Protein AF-A0A1X4HX03-F1 (afdb_monomer_lite)

Foldseek 3Di:
DDDDDPPDPPPPPPDQFKAFDDDPDAWDDDPVSQVVQVVPLQFKWWWWDDPVGITIDTDGDIDTDDHTGTDDIDHRDDPVVD

Sequence (82 aa):
MNTTLSEAPGRAASVPQVCWRPGSEPAAFDPTGISAYAARIREPLYVVGGGSGYGLAVGGTLGPGGGHPLVGLAPPVYPEWL

Radius of gyration: 19.15 Å; chains: 1; bounding box: 64×46×31 Å

Secondary structure (DSSP, 8-state):
-----------------EEEE-SSSPPB-SHHHHHHHHT-TTS-EEEEEETTEEEEEESSEEEESSSEEEEEEEPP--GGG-

pLDDT: mean 87.65, std 15.05, range [42.62, 98.0]

Structure (mmCIF, N/CA/C/O backbone):
data_AF-A0A1X4HX03-F1
#
_entry.id   AF-A0A1X4HX03-F1
#
loop_
_atom_site.group_PDB
_atom_site.id
_atom_site.type_symbol
_atom_site.label_atom_id
_atom_site.label_alt_id
_atom_site.label_comp_id
_atom_site.label_asym_id
_atom_site.label_entity_id
_atom_site.label_seq_id
_atom_site.pdbx_PDB_ins_code
_atom_site.Cartn_x
_atom_site.Cartn_y
_atom_site.Cartn_z
_atom_site.occupancy
_atom_site.B_iso_or_equiv
_atom_site.auth_seq_id
_atom_site.auth_comp_id
_atom_site.auth_asym_id
_atom_site.auth_atom_id
_atom_site.pdbx_PDB_model_num
ATOM 1 N N . MET A 1 1 ? 51.579 -33.992 1.569 1.00 42.62 1 MET A N 1
ATOM 2 C CA . MET A 1 1 ? 51.053 -33.270 0.392 1.00 42.62 1 MET A CA 1
ATOM 3 C C . MET A 1 1 ? 49.549 -33.212 0.572 1.00 42.62 1 MET A C 1
ATOM 5 O O . MET A 1 1 ? 48.896 -34.215 0.329 1.00 42.62 1 MET A O 1
ATOM 9 N N . ASN A 1 2 ? 49.020 -32.109 1.105 1.00 44.69 2 ASN A N 1
ATOM 10 C CA . ASN A 1 2 ? 47.593 -31.995 1.411 1.00 44.69 2 ASN A CA 1
ATOM 11 C C . ASN A 1 2 ? 46.975 -30.983 0.447 1.00 44.69 2 ASN A C 1
ATOM 13 O O . ASN A 1 2 ? 47.288 -29.797 0.501 1.00 44.69 2 ASN A O 1
ATOM 17 N N . THR A 1 3 ? 46.147 -31.497 -0.458 1.00 57.59 3 THR A N 1
ATOM 18 C CA . THR A 1 3 ? 45.381 -30.755 -1.460 1.00 57.59 3 THR A CA 1
ATOM 19 C C . THR A 1 3 ? 44.386 -29.829 -0.766 1.00 57.59 3 THR A C 1
ATOM 21 O O . THR A 1 3 ? 43.470 -30.291 -0.090 1.00 57.59 3 THR A O 1
ATOM 24 N N . THR A 1 4 ? 44.562 -28.521 -0.923 1.00 55.88 4 THR A N 1
ATOM 25 C CA . THR A 1 4 ? 43.587 -27.509 -0.516 1.00 55.88 4 THR A CA 1
ATOM 26 C C . THR A 1 4 ? 42.388 -27.562 -1.465 1.00 55.88 4 THR A C 1
ATOM 28 O O . THR A 1 4 ? 42.502 -27.230 -2.644 1.00 55.88 4 THR A O 1
ATOM 31 N N . LEU A 1 5 ? 41.227 -27.996 -0.967 1.00 56.88 5 LEU A N 1
ATOM 32 C CA . LEU A 1 5 ? 39.952 -27.767 -1.646 1.00 56.88 5 LEU A CA 1
ATOM 33 C C . LEU A 1 5 ? 39.696 -26.255 -1.649 1.00 56.88 5 LEU A C 1
ATOM 35 O O . LEU A 1 5 ? 39.497 -25.644 -0.603 1.00 56.88 5 LEU A O 1
ATOM 39 N N . SER A 1 6 ? 39.761 -25.648 -2.830 1.00 60.28 6 SER A N 1
ATOM 40 C CA . SER A 1 6 ? 39.353 -24.266 -3.054 1.00 60.28 6 SER A CA 1
ATOM 41 C C . SER A 1 6 ? 37.824 -24.222 -3.045 1.00 60.28 6 SER A C 1
ATOM 43 O O . SER A 1 6 ? 37.182 -24.586 -4.029 1.00 60.28 6 SER A O 1
ATOM 45 N N . GLU A 1 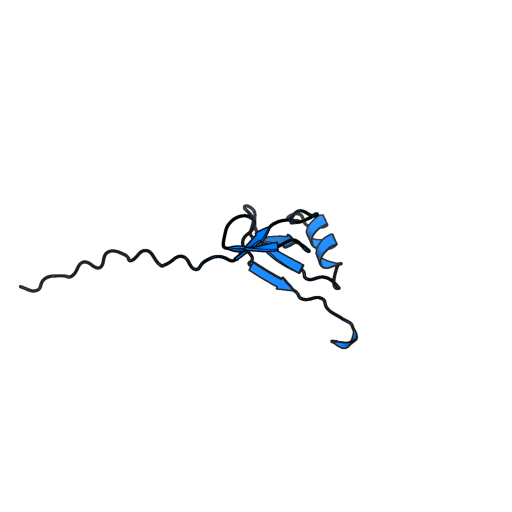7 ? 37.230 -23.826 -1.919 1.00 56.94 7 GLU A N 1
ATOM 46 C CA . GLU A 1 7 ? 35.821 -23.438 -1.880 1.00 56.94 7 GLU A CA 1
ATOM 47 C C . GLU A 1 7 ? 35.660 -22.154 -2.702 1.00 56.94 7 GLU A C 1
ATOM 49 O O . GLU A 1 7 ? 35.964 -21.048 -2.254 1.00 56.94 7 GLU A O 1
ATOM 54 N N . ALA A 1 8 ? 35.214 -22.306 -3.949 1.00 61.06 8 ALA A N 1
ATOM 55 C CA . ALA A 1 8 ? 34.663 -21.195 -4.707 1.00 61.06 8 ALA A CA 1
ATOM 56 C C . ALA A 1 8 ? 33.487 -20.610 -3.902 1.00 61.06 8 ALA A C 1
ATOM 58 O O . ALA A 1 8 ? 32.688 -21.392 -3.380 1.00 61.06 8 ALA A O 1
ATOM 59 N N . PRO A 1 9 ? 33.340 -19.276 -3.784 1.00 55.59 9 PRO A N 1
ATOM 60 C CA . PRO A 1 9 ? 32.224 -18.693 -3.055 1.00 55.59 9 PRO A CA 1
ATOM 61 C C . PRO A 1 9 ? 30.928 -19.136 -3.734 1.00 55.59 9 PRO A C 1
ATOM 63 O O . PRO A 1 9 ? 30.594 -18.686 -4.833 1.00 55.59 9 PRO A O 1
ATOM 66 N N . GLY A 1 10 ? 30.222 -20.068 -3.093 1.00 52.59 10 GLY A N 1
ATOM 67 C CA . GLY A 1 10 ? 28.914 -20.513 -3.535 1.00 52.59 10 GLY A CA 1
ATOM 68 C C . GLY A 1 10 ? 28.034 -19.282 -3.685 1.00 52.59 10 GLY A C 1
ATOM 69 O O . GLY A 1 10 ? 27.876 -18.509 -2.741 1.00 52.59 10 GLY A O 1
ATOM 70 N N . ARG A 1 11 ? 27.495 -19.061 -4.888 1.00 60.66 11 ARG A N 1
ATOM 71 C CA . ARG A 1 11 ? 26.476 -18.039 -5.117 1.00 60.66 11 ARG A CA 1
ATOM 72 C C . ARG A 1 11 ? 25.347 -18.330 -4.140 1.00 60.66 11 ARG A C 1
ATOM 74 O O . ARG A 1 11 ? 24.614 -19.293 -4.347 1.00 60.66 11 ARG A O 1
ATOM 81 N N . ALA A 1 12 ? 25.254 -17.538 -3.069 1.00 61.50 12 ALA A N 1
ATOM 82 C CA . ALA A 1 12 ? 24.164 -17.638 -2.114 1.00 61.50 12 ALA A CA 1
ATOM 83 C C . ALA A 1 12 ? 22.867 -17.676 -2.924 1.00 61.50 12 ALA A C 1
ATOM 85 O O . ALA A 1 12 ? 22.631 -16.797 -3.762 1.00 61.50 12 ALA A O 1
ATOM 86 N N . ALA A 1 13 ? 22.095 -18.751 -2.768 1.00 63.31 13 ALA A N 1
ATOM 87 C CA . ALA A 1 13 ? 20.833 -18.888 -3.468 1.00 63.31 13 ALA A CA 1
ATOM 88 C C . ALA A 1 13 ? 19.993 -17.649 -3.137 1.00 63.31 13 ALA A C 1
ATOM 90 O O . ALA A 1 13 ? 19.757 -17.347 -1.968 1.00 63.31 13 ALA A O 1
ATOM 91 N N . SER A 1 14 ? 19.614 -16.881 -4.159 1.00 67.62 14 SER A N 1
ATOM 92 C CA . SER A 1 14 ? 18.764 -15.712 -3.956 1.00 67.62 14 SER A CA 1
ATOM 93 C C . SER A 1 14 ? 17.422 -16.225 -3.452 1.00 67.62 14 SER A C 1
ATOM 95 O O . SER A 1 14 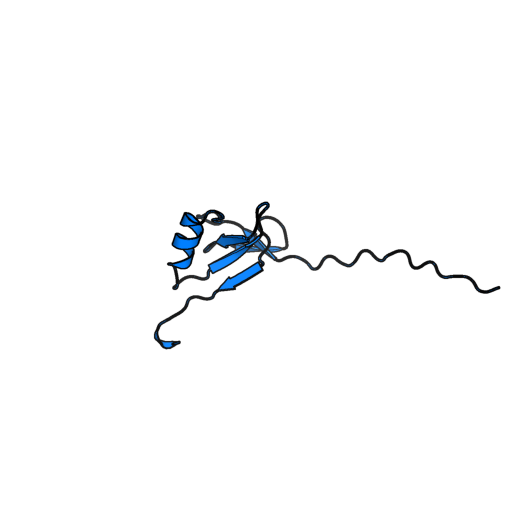? 16.745 -16.973 -4.158 1.00 67.62 14 SER A O 1
ATOM 97 N N . VAL A 1 15 ? 17.066 -15.875 -2.213 1.00 73.12 15 VAL A N 1
ATOM 98 C CA . VAL A 1 15 ? 15.730 -16.154 -1.686 1.00 73.12 15 VAL A CA 1
ATOM 99 C C . VAL A 1 15 ? 14.736 -15.506 -2.651 1.00 73.12 15 VAL A C 1
ATOM 101 O O . VAL A 1 15 ? 14.890 -14.315 -2.940 1.00 73.12 15 VAL A O 1
ATOM 104 N N . PRO A 1 16 ? 13.763 -16.260 -3.198 1.00 75.81 16 PRO A N 1
ATOM 105 C CA . PRO A 1 16 ? 12.795 -15.696 -4.121 1.00 75.81 16 PRO A CA 1
ATOM 106 C C . PRO A 1 16 ? 12.055 -14.561 -3.418 1.00 75.81 16 PRO A C 1
ATOM 108 O O . PRO A 1 16 ? 11.333 -14.769 -2.444 1.00 75.81 16 PRO A O 1
ATOM 111 N N . GLN A 1 17 ? 12.285 -13.344 -3.899 1.00 88.06 17 GLN A N 1
ATOM 112 C CA . GLN A 1 17 ? 11.709 -12.151 -3.308 1.00 88.06 17 GLN A CA 1
ATOM 113 C C . GLN A 1 17 ? 10.258 -12.007 -3.767 1.00 88.06 17 GLN A C 1
ATOM 115 O O . GLN A 1 17 ? 9.971 -11.973 -4.970 1.00 88.06 17 GLN A O 1
ATOM 120 N N . VAL A 1 18 ? 9.348 -11.896 -2.800 1.00 95.44 18 VAL A N 1
ATOM 121 C CA . VAL A 1 18 ? 7.971 -11.479 -3.061 1.00 95.44 18 VAL A CA 1
ATOM 122 C C . VAL A 1 18 ? 7.985 -9.990 -3.379 1.00 95.44 18 VAL A C 1
ATOM 124 O O . VAL A 1 18 ? 8.553 -9.185 -2.643 1.00 95.44 18 VAL A O 1
ATOM 127 N N . CYS A 1 19 ? 7.356 -9.626 -4.484 1.00 96.94 19 CYS A N 1
ATOM 128 C CA . CYS A 1 19 ? 7.176 -8.254 -4.907 1.00 96.94 19 CYS A CA 1
ATOM 129 C C . CYS A 1 19 ? 5.687 -7.915 -4.948 1.00 96.94 19 CYS A C 1
ATOM 131 O O . CYS A 1 19 ? 4.844 -8.753 -5.277 1.00 96.94 19 CYS A O 1
ATOM 133 N N . TRP A 1 20 ? 5.386 -6.662 -4.640 1.00 97.81 20 TRP A N 1
ATOM 134 C CA . TRP A 1 20 ? 4.095 -6.045 -4.869 1.00 97.81 20 TRP A CA 1
ATOM 135 C C . TRP A 1 20 ? 4.062 -5.392 -6.251 1.00 97.81 20 TRP A C 1
ATOM 137 O O . TRP A 1 20 ? 5.017 -4.728 -6.673 1.00 97.81 20 TRP A O 1
ATOM 147 N N . ARG A 1 21 ? 2.947 -5.567 -6.957 1.00 97.19 21 ARG A N 1
ATOM 148 C CA . ARG A 1 21 ? 2.693 -4.952 -8.261 1.00 97.19 21 ARG A CA 1
ATOM 149 C C . ARG A 1 21 ? 1.418 -4.110 -8.199 1.00 97.19 21 ARG A C 1
ATOM 151 O O . ARG A 1 21 ? 0.420 -4.590 -7.648 1.00 97.19 21 ARG A O 1
ATOM 158 N N . PRO A 1 22 ? 1.434 -2.899 -8.782 1.00 96.62 22 PRO A N 1
ATOM 159 C CA . PRO A 1 22 ? 0.294 -1.998 -8.737 1.00 96.62 22 PRO A CA 1
ATOM 160 C C . PRO A 1 22 ? -0.936 -2.596 -9.412 1.00 96.62 22 PRO A C 1
ATOM 162 O O . PRO A 1 22 ? -0.841 -3.267 -10.440 1.00 96.62 22 PRO A O 1
ATOM 165 N N . GLY A 1 23 ? -2.088 -2.348 -8.790 1.00 93.19 23 GLY A N 1
ATOM 166 C CA . GLY A 1 23 ? -3.402 -2.533 -9.395 1.00 93.19 23 GLY A CA 1
ATOM 167 C C . GLY A 1 23 ? -3.85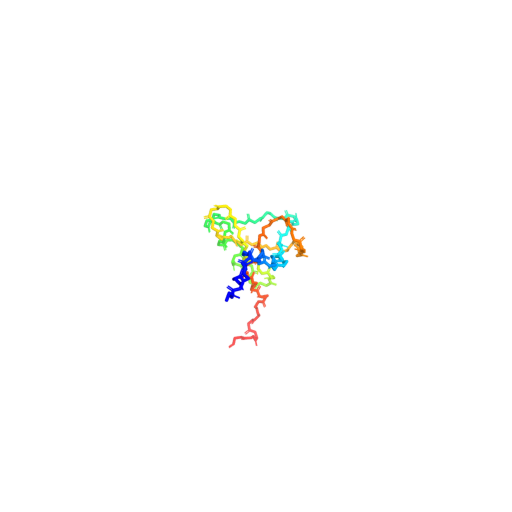6 -1.217 -10.019 1.00 93.19 23 GLY A C 1
ATOM 168 O O . GLY A 1 23 ? -3.243 -0.724 -10.960 1.00 93.19 23 GLY A O 1
ATOM 169 N N . SER A 1 24 ? -4.913 -0.627 -9.461 1.00 94.50 24 SER A N 1
ATOM 170 C CA . SER A 1 24 ? -5.432 0.675 -9.903 1.00 94.50 24 SER A CA 1
ATOM 171 C C . SER A 1 24 ? -4.661 1.871 -9.334 1.00 94.50 24 SER A C 1
ATOM 173 O O . SER A 1 24 ? -4.775 2.971 -9.862 1.00 94.50 24 SER A O 1
ATOM 175 N N . GLU A 1 25 ? -3.883 1.663 -8.271 1.00 96.44 25 GLU A N 1
ATOM 176 C CA . GLU A 1 25 ? -3.138 2.707 -7.571 1.00 96.44 25 GLU A CA 1
ATOM 177 C C . GLU A 1 25 ? -1.628 2.396 -7.575 1.00 96.44 25 GLU A C 1
ATOM 179 O O . GLU A 1 25 ? -1.250 1.233 -7.381 1.00 96.44 25 GLU A O 1
ATOM 184 N N . PRO A 1 26 ? -0.753 3.393 -7.818 1.00 96.94 26 PRO A N 1
ATOM 185 C CA . PRO A 1 26 ? 0.694 3.221 -7.705 1.00 96.94 26 PRO A CA 1
ATOM 186 C C . PRO A 1 26 ? 1.139 3.162 -6.235 1.00 96.94 26 PRO A C 1
ATOM 188 O O . PRO A 1 26 ? 0.410 3.559 -5.334 1.00 96.94 26 PRO A O 1
ATOM 191 N N . ALA A 1 27 ? 2.369 2.709 -5.979 1.00 97.19 27 ALA A N 1
ATOM 192 C CA . ALA A 1 27 ? 2.977 2.882 -4.660 1.00 97.19 27 ALA A CA 1
ATOM 193 C C . ALA A 1 27 ? 3.311 4.364 -4.414 1.00 97.19 27 ALA A C 1
ATOM 195 O O . ALA A 1 27 ? 3.822 5.049 -5.305 1.00 97.19 27 ALA A O 1
ATOM 196 N N . ALA A 1 28 ? 3.064 4.839 -3.197 1.00 97.75 28 ALA A N 1
ATOM 197 C CA . ALA A 1 28 ? 3.413 6.179 -2.753 1.00 97.75 28 ALA A CA 1
ATOM 198 C C . ALA A 1 28 ? 4.763 6.172 -2.027 1.00 97.75 28 ALA A C 1
ATOM 200 O O . ALA A 1 28 ? 4.961 5.426 -1.066 1.00 97.75 28 ALA A O 1
ATOM 201 N N . PHE A 1 29 ? 5.675 7.040 -2.467 1.00 97.25 29 PHE A N 1
ATOM 202 C CA . PHE A 1 29 ? 7.002 7.224 -1.865 1.00 97.25 29 PHE A CA 1
ATOM 203 C C . PHE A 1 29 ? 7.209 8.628 -1.287 1.00 97.25 29 PHE A C 1
ATOM 205 O O . PHE A 1 29 ? 8.208 8.871 -0.614 1.00 97.25 29 PHE A O 1
ATOM 212 N N . ASP A 1 30 ? 6.288 9.560 -1.541 1.00 96.38 30 ASP A N 1
ATOM 213 C CA . ASP A 1 30 ? 6.318 10.895 -0.958 1.00 96.38 30 ASP A CA 1
ATOM 214 C C . ASP A 1 30 ? 5.524 10.950 0.365 1.00 96.38 30 ASP A C 1
ATOM 216 O O . ASP A 1 30 ? 4.590 10.166 0.566 1.00 96.38 30 ASP A O 1
ATOM 220 N N . PRO A 1 31 ? 5.848 11.889 1.274 1.00 96.62 31 PRO A N 1
ATOM 221 C CA . PRO A 1 31 ? 5.182 11.987 2.573 1.00 96.62 31 PRO A CA 1
ATOM 222 C C . PRO A 1 31 ? 3.659 12.162 2.501 1.00 96.62 31 PRO A C 1
ATOM 224 O O . PRO A 1 31 ? 2.944 11.653 3.368 1.00 96.62 31 PRO A O 1
ATOM 227 N N . THR A 1 32 ? 3.151 12.864 1.483 1.00 97.94 32 THR A N 1
ATOM 228 C CA . THR A 1 32 ? 1.713 13.132 1.340 1.00 97.94 32 THR A CA 1
ATOM 229 C C . THR A 1 32 ? 0.982 11.853 0.958 1.00 97.94 32 THR A C 1
ATOM 231 O O . THR A 1 32 ? 0.009 11.483 1.617 1.00 97.94 32 THR A O 1
ATOM 234 N N . GLY A 1 33 ? 1.479 11.135 -0.052 1.00 97.69 33 GLY A N 1
ATOM 235 C CA . GLY A 1 33 ? 0.908 9.860 -0.480 1.00 97.69 33 GLY A CA 1
ATOM 236 C C . GLY A 1 33 ? 1.011 8.775 0.597 1.00 97.69 33 GLY A C 1
ATOM 237 O O . GLY A 1 33 ? 0.040 8.060 0.844 1.00 97.69 33 GLY A O 1
ATOM 238 N N . ILE A 1 34 ? 2.139 8.706 1.313 1.00 97.12 34 ILE A N 1
ATOM 239 C CA . ILE A 1 34 ? 2.306 7.795 2.459 1.00 97.12 34 ILE A CA 1
ATOM 240 C C . ILE A 1 34 ? 1.250 8.085 3.531 1.00 97.12 34 ILE A C 1
ATOM 242 O O . ILE A 1 34 ? 0.585 7.164 4.000 1.00 97.12 34 ILE A O 1
ATOM 246 N N . SER A 1 35 ? 1.050 9.354 3.888 1.00 98.00 35 SER A N 1
ATOM 247 C CA . SER A 1 35 ? 0.050 9.740 4.893 1.00 98.00 35 SER A CA 1
ATOM 248 C C . SER A 1 35 ? -1.375 9.409 4.438 1.00 98.00 35 SER A C 1
ATOM 250 O O . SER A 1 35 ? -2.180 8.920 5.232 1.00 98.00 35 SER A O 1
ATOM 252 N N . ALA A 1 36 ? -1.678 9.618 3.154 1.00 98.00 36 ALA A N 1
ATOM 253 C CA . ALA A 1 36 ? -2.977 9.288 2.576 1.00 98.00 36 ALA A CA 1
ATOM 254 C C . ALA A 1 36 ? -3.268 7.778 2.628 1.00 98.00 36 ALA A C 1
ATOM 256 O O . ALA A 1 36 ? -4.375 7.378 2.990 1.00 98.00 36 ALA A O 1
ATOM 257 N N . TYR A 1 37 ? -2.282 6.929 2.326 1.00 97.75 37 TYR A N 1
ATOM 258 C CA . TYR A 1 37 ? -2.440 5.475 2.428 1.00 97.75 37 TYR A CA 1
ATOM 259 C C . TYR A 1 37 ? -2.471 4.980 3.871 1.00 97.75 37 TYR A C 1
ATOM 261 O O . TYR A 1 37 ? -3.304 4.138 4.193 1.00 97.75 37 TYR A O 1
ATOM 269 N N . ALA A 1 38 ? -1.658 5.543 4.766 1.00 96.25 38 ALA A N 1
ATOM 270 C CA . ALA A 1 38 ? -1.674 5.187 6.186 1.00 96.25 38 ALA A CA 1
ATOM 271 C C . ALA A 1 38 ? -3.041 5.441 6.852 1.00 96.25 38 ALA A C 1
ATOM 273 O O . ALA A 1 38 ? -3.434 4.708 7.757 1.00 96.25 38 ALA A O 1
ATOM 274 N N . ALA A 1 39 ? -3.796 6.439 6.381 1.00 96.12 39 ALA A N 1
ATOM 275 C CA . ALA A 1 39 ? -5.146 6.720 6.869 1.00 96.12 39 ALA A CA 1
ATOM 276 C C . ALA A 1 39 ? -6.189 5.651 6.471 1.00 96.12 39 ALA A C 1
ATOM 278 O O . ALA A 1 39 ? -7.267 5.593 7.069 1.00 96.12 39 ALA A O 1
ATOM 279 N N . ARG A 1 40 ? -5.891 4.771 5.503 1.00 95.38 40 ARG A N 1
ATOM 280 C CA . ARG A 1 40 ? -6.794 3.703 5.026 1.00 95.38 40 ARG A CA 1
ATOM 281 C C . ARG A 1 40 ? -6.701 2.449 5.894 1.00 95.38 40 ARG A C 1
ATOM 283 O O . ARG A 1 40 ? -6.500 1.342 5.409 1.00 95.38 40 ARG A O 1
ATOM 290 N N . ILE A 1 41 ? -6.912 2.614 7.196 1.00 92.00 41 ILE A N 1
ATOM 291 C CA . ILE A 1 41 ? -6.713 1.572 8.220 1.00 92.00 41 ILE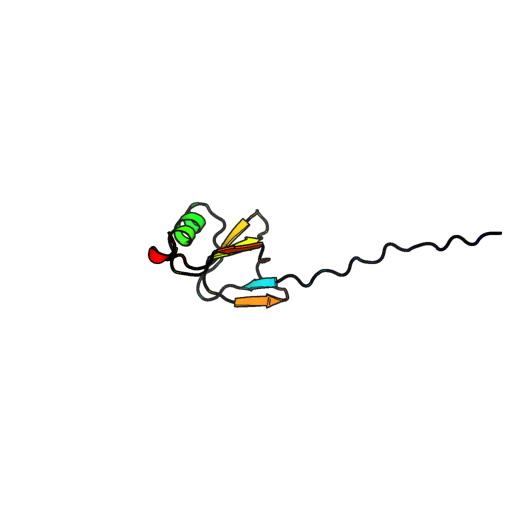 A CA 1
ATOM 292 C C . ILE A 1 41 ? -7.566 0.302 8.041 1.00 92.00 41 ILE A C 1
ATOM 294 O O . ILE A 1 41 ? -7.342 -0.683 8.733 1.00 92.00 41 ILE A O 1
ATOM 298 N N . ARG A 1 42 ? -8.579 0.318 7.164 1.00 94.62 42 ARG A N 1
ATOM 299 C CA . ARG A 1 42 ? -9.498 -0.810 6.918 1.00 94.62 42 ARG A CA 1
ATOM 300 C C . ARG A 1 42 ? -9.105 -1.673 5.726 1.00 94.62 42 ARG A C 1
ATOM 302 O O . ARG A 1 42 ? -9.812 -2.622 5.404 1.00 94.62 42 ARG A O 1
ATOM 309 N N . GLU A 1 43 ? -7.986 -1.364 5.090 1.00 94.12 43 GLU A N 1
ATOM 310 C CA . GLU A 1 43 ? -7.453 -2.111 3.959 1.00 94.12 43 GLU A CA 1
ATOM 311 C C . GLU A 1 43 ? -6.047 -2.627 4.292 1.00 94.12 43 GLU A C 1
ATOM 313 O O . GLU A 1 43 ? -5.350 -2.012 5.101 1.00 94.12 43 GLU A O 1
ATOM 318 N N . PRO A 1 44 ? -5.604 -3.752 3.699 1.00 96.06 44 PRO A N 1
ATOM 319 C CA . PRO A 1 44 ? -4.220 -4.176 3.830 1.00 96.06 44 PRO A CA 1
ATOM 320 C C . PRO A 1 44 ? -3.289 -3.114 3.240 1.00 96.06 44 PRO A C 1
ATOM 322 O O . PRO A 1 44 ? -3.427 -2.740 2.071 1.00 96.06 44 PRO A O 1
ATOM 325 N N . LEU A 1 45 ? -2.322 -2.665 4.037 1.00 97.62 45 LEU A N 1
ATOM 326 C CA . LEU A 1 45 ? -1.247 -1.790 3.579 1.00 97.62 45 LEU A CA 1
ATOM 327 C C . LEU A 1 45 ? 0.010 -2.623 3.352 1.00 97.62 45 LEU A C 1
ATOM 329 O O . LEU A 1 45 ? 0.396 -3.434 4.196 1.00 97.62 45 LEU A O 1
ATOM 333 N N . TYR A 1 46 ? 0.681 -2.390 2.234 1.00 97.94 46 TYR A N 1
ATOM 334 C CA . TYR A 1 46 ? 1.945 -3.022 1.887 1.00 97.94 46 TYR A CA 1
ATOM 335 C C . TYR A 1 46 ? 3.069 -2.001 2.033 1.00 97.94 46 TYR A C 1
ATOM 337 O O . TYR A 1 46 ? 3.032 -0.936 1.418 1.00 97.94 46 TYR A O 1
ATOM 345 N N . VAL A 1 47 ? 4.083 -2.335 2.827 1.00 97.88 47 VAL A N 1
ATOM 346 C CA . VAL A 1 47 ? 5.343 -1.589 2.857 1.00 97.88 47 VAL A CA 1
ATOM 347 C C . VAL A 1 47 ? 6.225 -2.160 1.763 1.00 97.88 47 VAL A C 1
ATOM 349 O O . VAL A 1 47 ? 6.520 -3.359 1.763 1.00 97.88 47 VAL A O 1
ATOM 352 N N . VAL A 1 48 ? 6.640 -1.314 0.828 1.00 97.94 48 VAL A N 1
ATOM 353 C CA . VAL A 1 48 ? 7.381 -1.741 -0.359 1.00 97.94 48 VAL A CA 1
ATOM 354 C C . VAL A 1 48 ? 8.696 -0.984 -0.504 1.00 97.94 48 VAL A C 1
ATOM 356 O O . VAL A 1 48 ? 8.804 0.182 -0.130 1.00 97.94 48 VAL A O 1
ATOM 359 N N . GLY A 1 49 ? 9.714 -1.643 -1.048 1.00 96.94 49 GLY A N 1
ATOM 360 C CA . GLY A 1 49 ? 10.986 -1.020 -1.396 1.00 96.94 49 GLY A CA 1
ATOM 361 C C . GLY A 1 49 ? 10.926 -0.279 -2.736 1.00 96.94 49 GLY A C 1
ATOM 362 O O . GLY A 1 49 ? 10.234 -0.680 -3.674 1.00 96.94 49 GLY A O 1
ATOM 363 N N . GLY A 1 50 ? 11.700 0.790 -2.859 1.00 91.44 50 GLY A N 1
ATOM 364 C CA . GLY A 1 50 ? 11.894 1.553 -4.088 1.00 91.44 50 GLY A CA 1
ATOM 365 C C . GLY A 1 50 ? 13.282 2.186 -4.124 1.00 91.44 50 GLY A C 1
ATOM 366 O O . GLY A 1 50 ? 13.984 2.220 -3.117 1.00 91.44 50 GLY A O 1
ATOM 367 N N . GLY A 1 51 ? 13.691 2.693 -5.289 1.00 82.75 51 GLY A N 1
ATOM 368 C CA . GLY A 1 51 ? 15.051 3.210 -5.510 1.00 82.75 51 GLY A CA 1
ATOM 369 C C . GLY A 1 51 ? 15.508 4.310 -4.539 1.00 82.75 51 GLY A C 1
ATOM 370 O O . GLY A 1 51 ? 16.707 4.520 -4.400 1.00 82.75 51 GLY A O 1
ATOM 371 N N . SER A 1 52 ? 14.582 4.984 -3.850 1.00 78.38 52 SER A N 1
ATOM 372 C CA . SER A 1 52 ? 14.851 6.054 -2.881 1.00 78.38 52 SER A CA 1
ATOM 373 C C . SER A 1 52 ? 14.553 5.689 -1.419 1.00 78.38 52 SER A C 1
ATOM 375 O O . SER A 1 52 ? 14.700 6.547 -0.553 1.00 78.38 52 SER A O 1
ATOM 377 N N . GLY A 1 53 ? 14.119 4.459 -1.119 1.00 94.12 53 GLY A N 1
ATOM 378 C CA . GLY A 1 53 ? 13.737 4.045 0.235 1.00 94.12 53 GLY A CA 1
ATOM 379 C C . GLY A 1 53 ? 12.465 3.202 0.268 1.00 94.12 53 GLY A C 1
ATOM 380 O O . GLY A 1 53 ? 12.222 2.393 -0.625 1.00 94.12 53 GLY A O 1
ATOM 381 N N . TYR A 1 54 ? 11.657 3.381 1.312 1.00 97.50 54 TYR A N 1
ATOM 382 C CA . TYR A 1 54 ? 10.405 2.647 1.499 1.00 97.50 54 TYR A CA 1
ATOM 383 C C . TYR A 1 54 ? 9.193 3.504 1.142 1.00 97.50 54 TYR A C 1
ATOM 385 O O . TYR A 1 54 ? 9.190 4.713 1.366 1.00 97.50 54 TYR A O 1
ATOM 393 N N . GLY A 1 55 ? 8.167 2.855 0.607 1.00 97.69 55 GLY A N 1
ATOM 394 C CA . GLY A 1 55 ? 6.874 3.448 0.296 1.00 97.69 55 GLY A CA 1
ATOM 395 C C . GLY A 1 55 ? 5.725 2.611 0.842 1.00 97.69 55 GLY A C 1
ATOM 396 O O . GLY A 1 55 ? 5.923 1.491 1.326 1.00 97.69 55 GLY A O 1
ATOM 397 N N . LEU A 1 56 ? 4.517 3.160 0.740 1.00 97.88 56 LEU A N 1
ATOM 398 C CA . LEU A 1 56 ? 3.276 2.455 1.041 1.00 97.88 56 LEU A CA 1
ATOM 399 C C . LEU A 1 56 ? 2.495 2.174 -0.234 1.00 97.88 56 LEU A C 1
ATOM 401 O O . LEU A 1 56 ? 2.497 2.959 -1.179 1.00 97.88 56 LEU A O 1
ATOM 405 N N . ALA A 1 57 ? 1.794 1.054 -0.233 1.00 97.62 57 ALA A N 1
ATOM 406 C CA . ALA A 1 57 ? 0.923 0.641 -1.311 1.00 97.62 57 ALA A CA 1
ATOM 407 C C . ALA A 1 57 ? -0.335 -0.031 -0.758 1.00 97.62 57 ALA A C 1
ATOM 409 O O . ALA A 1 57 ? -0.334 -0.568 0.350 1.00 97.62 57 ALA A O 1
ATOM 410 N N . VAL A 1 58 ? -1.402 -0.016 -1.549 1.00 96.94 58 VAL A N 1
ATOM 411 C CA . VAL A 1 58 ? -2.713 -0.588 -1.217 1.00 96.94 58 VAL A CA 1
ATOM 412 C C . VAL A 1 58 ? -3.222 -1.421 -2.386 1.00 96.94 58 VAL A C 1
ATOM 414 O O . VAL A 1 58 ? -2.872 -1.166 -3.541 1.00 96.94 58 VAL A O 1
ATOM 417 N N . GLY A 1 59 ? -4.029 -2.441 -2.095 1.00 95.25 59 GLY A N 1
ATOM 418 C CA . GLY A 1 59 ? -4.527 -3.367 -3.115 1.00 95.25 59 GLY A CA 1
ATOM 419 C C . GLY A 1 59 ? -3.396 -4.013 -3.929 1.00 95.25 59 GLY A C 1
ATOM 420 O O . GLY A 1 59 ? -2.372 -4.418 -3.383 1.00 95.25 59 GLY A O 1
ATOM 421 N N . GLY A 1 60 ? -3.564 -4.104 -5.249 1.00 94.94 60 GLY A N 1
ATOM 422 C CA . GLY A 1 60 ? -2.562 -4.701 -6.136 1.00 94.94 60 GLY A CA 1
ATOM 423 C C . GLY A 1 60 ? -2.428 -6.216 -5.964 1.00 94.94 60 GLY A C 1
ATOM 424 O O . GLY A 1 60 ? -3.346 -6.890 -5.498 1.00 94.94 60 GLY A O 1
ATOM 425 N N . THR A 1 61 ? -1.295 -6.766 -6.400 1.00 96.44 61 THR A N 1
ATOM 426 C CA . THR A 1 61 ? -1.032 -8.213 -6.329 1.00 96.44 61 THR A CA 1
ATOM 427 C C . THR A 1 61 ? 0.366 -8.506 -5.801 1.00 96.44 61 THR A C 1
ATOM 429 O O . THR A 1 61 ? 1.313 -7.767 -6.071 1.00 96.44 61 THR A O 1
ATOM 432 N N . LEU A 1 62 ? 0.492 -9.603 -5.052 1.00 96.25 62 LEU A N 1
ATOM 433 C CA . LEU A 1 62 ? 1.773 -10.130 -4.589 1.00 96.25 62 LEU A CA 1
ATOM 434 C C . LEU A 1 62 ? 2.200 -11.299 -5.472 1.00 96.25 62 LEU A C 1
ATOM 436 O O . LEU A 1 62 ? 1.389 -12.160 -5.816 1.00 96.25 62 LEU A O 1
ATOM 440 N N . GLY A 1 63 ? 3.480 -11.357 -5.817 1.00 94.62 63 GLY A N 1
ATOM 441 C CA . GLY A 1 63 ? 4.023 -12.463 -6.594 1.00 94.62 63 GLY A CA 1
ATOM 442 C C . GLY A 1 63 ? 5.547 -12.475 -6.627 1.00 94.62 63 GLY A C 1
ATOM 443 O O . GLY A 1 63 ? 6.186 -11.535 -6.157 1.00 94.62 63 GLY A O 1
ATOM 444 N N . PRO A 1 64 ? 6.156 -13.536 -7.172 1.00 92.06 64 PRO A N 1
ATOM 445 C CA . PRO A 1 64 ? 7.605 -13.623 -7.289 1.00 92.06 64 PRO A CA 1
ATOM 446 C C . PRO A 1 64 ? 8.124 -12.650 -8.353 1.00 92.06 64 PRO A C 1
ATOM 448 O O . PRO A 1 64 ? 7.646 -12.680 -9.489 1.00 92.06 64 PRO A O 1
ATOM 451 N N . GLY A 1 65 ? 9.129 -11.840 -8.000 1.00 82.69 65 GLY A N 1
ATOM 452 C CA . GLY A 1 65 ? 9.869 -10.968 -8.925 1.00 82.69 65 GLY A CA 1
ATOM 453 C C . GLY A 1 65 ? 9.036 -9.879 -9.625 1.00 82.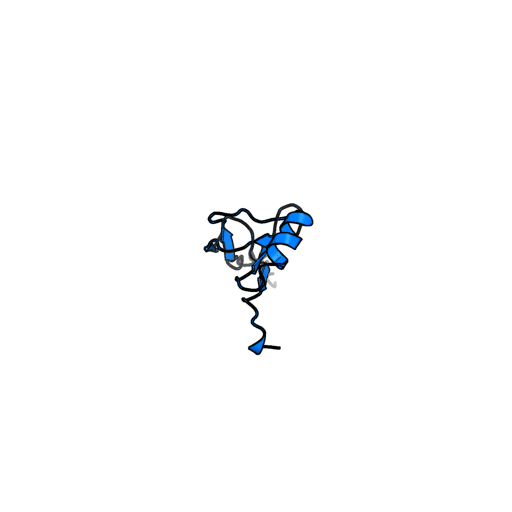69 65 GLY A C 1
ATOM 454 O O . GLY A 1 65 ? 7.825 -9.983 -9.766 1.00 82.69 65 GLY A O 1
ATOM 455 N N . GLY A 1 66 ? 9.682 -8.812 -10.102 1.00 85.75 66 GLY A N 1
ATOM 456 C CA . GLY A 1 66 ? 9.015 -7.713 -10.821 1.00 85.75 66 GLY A CA 1
ATOM 457 C C . GLY A 1 66 ? 8.088 -6.846 -9.950 1.00 85.75 66 GLY A C 1
ATOM 458 O O . GLY A 1 66 ? 7.343 -7.345 -9.114 1.00 85.75 66 GLY A O 1
ATOM 459 N N . GLY A 1 67 ? 8.113 -5.530 -10.153 1.00 93.56 67 GLY A N 1
ATOM 460 C CA . GLY A 1 67 ? 7.455 -4.573 -9.254 1.00 93.56 67 GLY A CA 1
ATOM 461 C C . GLY A 1 67 ? 8.329 -4.207 -8.053 1.00 93.56 67 GLY A C 1
ATOM 462 O O . GLY A 1 67 ? 9.556 -4.307 -8.119 1.00 93.56 67 GLY A O 1
ATOM 463 N N . HIS A 1 68 ? 7.701 -3.772 -6.964 1.00 96.69 68 HIS A N 1
ATOM 464 C CA . HIS A 1 68 ? 8.391 -3.282 -5.774 1.00 96.69 68 HIS A CA 1
ATOM 465 C C . HIS A 1 68 ? 8.629 -4.414 -4.762 1.00 96.69 68 HIS A C 1
ATOM 467 O O . HIS A 1 68 ? 7.673 -5.116 -4.436 1.00 96.69 68 HIS A O 1
ATOM 473 N N . PRO A 1 69 ? 9.855 -4.610 -4.238 1.00 96.06 69 PRO A N 1
ATOM 474 C CA . PRO A 1 69 ? 10.119 -5.577 -3.169 1.00 96.06 69 PRO A CA 1
ATOM 475 C C . PRO A 1 69 ? 9.133 -5.414 -2.006 1.00 96.06 69 PRO A C 1
ATOM 477 O O . PRO A 1 69 ? 8.984 -4.304 -1.499 1.00 96.06 69 PRO A O 1
ATOM 480 N N . LEU A 1 70 ? 8.465 -6.485 -1.572 1.00 96.75 70 LEU A N 1
ATOM 481 C CA . LEU A 1 70 ? 7.614 -6.438 -0.383 1.00 96.75 70 LEU A CA 1
ATOM 482 C C . LEU A 1 70 ? 8.495 -6.501 0.870 1.00 96.75 70 LEU A C 1
ATOM 484 O O . LEU A 1 70 ? 9.284 -7.429 1.033 1.00 96.75 70 LEU A O 1
ATOM 488 N N . VAL A 1 71 ? 8.344 -5.517 1.750 1.00 96.62 71 VAL A N 1
ATOM 489 C CA . VAL A 1 71 ? 9.139 -5.367 2.980 1.00 96.62 71 VAL A CA 1
ATOM 490 C C . VAL A 1 71 ? 8.300 -5.696 4.208 1.00 96.62 71 VAL A C 1
ATOM 492 O O . VAL A 1 71 ? 8.802 -6.260 5.176 1.00 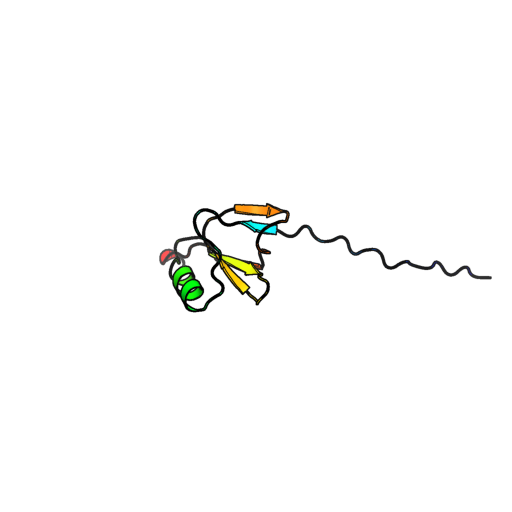96.62 71 VAL A O 1
ATOM 495 N N . GLY A 1 72 ? 7.009 -5.375 4.163 1.00 96.19 72 GLY A N 1
ATOM 496 C CA . GLY A 1 72 ? 6.088 -5.639 5.256 1.00 96.19 72 GLY A CA 1
ATOM 497 C C . GLY A 1 72 ? 4.635 -5.481 4.837 1.00 96.19 72 GLY A C 1
ATOM 498 O O . GLY A 1 72 ? 4.328 -5.024 3.736 1.00 96.19 72 GLY A O 1
ATOM 499 N N . LEU A 1 73 ? 3.742 -5.862 5.740 1.00 96.31 73 LEU A N 1
ATOM 500 C CA . LEU A 1 73 ? 2.301 -5.738 5.580 1.00 96.31 73 LEU A CA 1
ATOM 501 C C . LEU A 1 73 ? 1.691 -5.311 6.914 1.00 96.31 73 LEU A C 1
ATOM 503 O O . LEU A 1 73 ? 2.010 -5.893 7.950 1.00 96.31 73 LEU A O 1
ATOM 507 N N . ALA A 1 74 ? 0.793 -4.331 6.869 1.00 95.56 74 ALA A N 1
ATOM 508 C CA . ALA A 1 74 ? -0.141 -4.053 7.947 1.00 95.56 74 ALA A CA 1
ATOM 509 C C . ALA A 1 74 ? -1.526 -4.589 7.542 1.00 95.56 74 ALA A C 1
ATOM 511 O O . ALA A 1 74 ? -2.047 -4.185 6.498 1.00 95.56 74 ALA A O 1
ATOM 512 N N . PRO A 1 75 ? -2.123 -5.515 8.311 1.00 95.00 75 PRO A N 1
ATOM 513 C CA . PRO A 1 75 ? -3.488 -5.953 8.052 1.00 95.00 75 PRO A CA 1
ATOM 514 C C . PRO A 1 75 ? -4.488 -4.816 8.344 1.00 95.00 75 PRO A C 1
ATOM 516 O O . PRO A 1 75 ? -4.160 -3.903 9.105 1.00 95.00 75 PRO A O 1
ATOM 519 N N . PRO A 1 76 ? -5.717 -4.883 7.798 1.00 95.12 76 PRO A N 1
ATOM 520 C CA . PRO A 1 76 ? -6.820 -4.027 8.231 1.00 95.12 76 PRO A CA 1
ATOM 521 C C . PRO A 1 76 ? -6.975 -4.066 9.752 1.00 95.12 76 PRO A C 1
ATOM 523 O O . PRO A 1 76 ? -6.973 -5.155 10.311 1.00 95.12 76 PRO A O 1
ATOM 526 N N . VAL A 1 77 ? -7.150 -2.925 10.414 1.00 92.81 77 VAL A N 1
ATOM 527 C CA . VAL A 1 77 ? -7.354 -2.838 11.867 1.00 92.81 77 VAL A CA 1
ATOM 528 C C . VAL A 1 77 ? -8.786 -2.413 12.163 1.00 92.81 77 VAL A C 1
ATOM 530 O O . VAL A 1 77 ? -9.289 -1.439 11.593 1.00 92.81 77 VAL A O 1
ATOM 533 N N . TYR A 1 78 ? -9.437 -3.126 13.085 1.00 90.50 78 TYR A N 1
ATOM 534 C CA . TYR A 1 78 ? -10.789 -2.816 13.530 1.00 90.50 78 TYR A CA 1
ATOM 535 C C . TYR A 1 78 ? -10.849 -2.459 15.030 1.00 90.50 78 TYR A C 1
ATOM 537 O O . TYR A 1 78 ? -10.049 -2.989 15.793 1.00 90.50 78 TYR A O 1
ATOM 545 N N . PRO A 1 79 ? -11.738 -1.537 15.467 1.00 88.00 79 PRO A N 1
ATOM 546 C CA . PRO A 1 79 ? -11.823 -1.051 16.842 1.00 88.00 79 PRO A CA 1
ATOM 547 C C . PRO A 1 79 ? -12.009 -2.154 17.867 1.00 88.00 79 PRO A C 1
ATOM 549 O O . PRO A 1 79 ? -11.476 -2.061 18.958 1.00 88.00 79 PRO A O 1
ATOM 552 N N . GLU A 1 80 ? -12.732 -3.205 17.506 1.00 93.94 80 GLU A N 1
ATOM 553 C CA . GLU A 1 80 ? -12.938 -4.389 18.331 1.00 93.94 80 GLU A CA 1
ATOM 554 C C . GLU A 1 80 ? -11.648 -5.179 18.626 1.00 93.94 80 GLU A C 1
ATOM 556 O O . GLU A 1 80 ? -11.692 -6.140 19.390 1.00 93.94 80 GLU A O 1
ATOM 561 N N . TRP A 1 81 ? -10.516 -4.817 18.013 1.00 88.25 81 TRP A N 1
ATOM 562 C CA . TRP A 1 81 ? -9.201 -5.423 18.251 1.00 88.25 81 TRP A CA 1
ATOM 563 C C . TRP A 1 81 ? -8.286 -4.575 19.146 1.00 88.25 81 TRP A C 1
ATOM 565 O O . TRP A 1 81 ? -7.154 -4.990 19.400 1.00 88.25 81 TRP A O 1
ATOM 575 N N . LEU A 1 82 ? -8.749 -3.401 19.585 1.00 79.69 82 LEU A N 1
ATOM 576 C CA . LEU A 1 82 ? -8.076 -2.530 20.556 1.00 79.69 82 LEU A CA 1
ATOM 577 C C . LEU A 1 82 ? -8.648 -2.758 21.958 1.00 79.69 82 LEU A C 1
ATOM 579 O O . LEU A 1 82 ? -7.832 -2.775 22.904 1.00 79.69 82 LEU A O 1
#